Protein AF-A0AAD6M4D2-F1 (afdb_monomer_lite)

Secondary structure (DSSP, 8-state):
------EE---SS-EE----S---SHHHHHHHHHHHHHHTPPEEE--SSHHHHHHHHHHHHHTT--EEESSHHHHHHHHHHHT-SS-HHHHHHHHHHHHHHHT-TTS--S-GGG-SEEEEESTTSSHHHHHHHGGGGT--EEEEE--TT-PPPTHHHHS-TTSS------

Organism: NCBI:txid444605

Foldseek 3Di:
DDFWWFWFPVVCDTDTDGDRDDDPDLVVLLVVLVVCLVVLGAGETADPDPVSVVVSVVSCVVSVHHYDHPCVVVVVVCCVVVVDDCDPQNVLLVCLQVLLVVLDDDDQPQACQPWQAEAEEAPPLCLVVVSNPVSNRRTNYHYHHDDPPDDHHPNVVVHDPVRHYPPPPD

Sequence (170 aa):
MFVRVTILLKRFNLKIFRNDDQIDDAERLMEIIKQAAKEGAMEVYTLADPSMAESAKLACKLLGIPATDVIGPITEAIASHLDVLPSEDYFQRKEAIEFTIKQGDGVLPQNLNKDDIVLAGVPRTGKTPLSIYLPQNGHKVANVRLVKDVELPKSLFEVDPEKDTINAIV

Structure (mmCIF, N/CA/C/O backbone):
data_AF-A0AAD6M4D2-F1
#
_entry.id   AF-A0AAD6M4D2-F1
#
loop_
_atom_site.group_PDB
_atom_site.id
_atom_site.type_symbol
_atom_site.label_atom_id
_atom_site.label_alt_id
_atom_site.label_comp_id
_atom_site.label_asym_id
_atom_site.label_entity_id
_atom_site.label_seq_id
_atom_site.pdbx_PDB_ins_code
_atom_site.Cartn_x
_atom_site.Cartn_y
_atom_site.Cartn_z
_atom_site.occupancy
_atom_site.B_iso_or_equiv
_atom_site.auth_seq_id
_atom_site.auth_comp_id
_atom_site.auth_asym_id
_atom_site.auth_atom_id
_atom_site.pdbx_PDB_model_num
ATOM 1 N N . MET A 1 1 ? 0.031 -1.076 1.535 1.00 32.81 1 MET A N 1
ATOM 2 C CA . MET A 1 1 ? 0.117 0.391 1.640 1.00 32.81 1 MET A CA 1
ATOM 3 C C . MET A 1 1 ? -1.298 0.934 1.513 1.00 32.81 1 MET A C 1
ATOM 5 O O . MET A 1 1 ? -1.784 1.064 0.402 1.00 32.81 1 MET A O 1
ATOM 9 N N . PHE A 1 2 ? -2.007 1.122 2.627 1.00 30.78 2 PHE A N 1
ATOM 10 C CA . PHE A 1 2 ? -3.362 1.682 2.614 1.00 30.78 2 PHE A CA 1
ATOM 11 C C . PHE A 1 2 ? -3.506 2.708 3.735 1.00 30.78 2 PHE A C 1
ATOM 13 O O . PHE A 1 2 ? -3.059 2.483 4.856 1.00 30.78 2 PHE A O 1
ATOM 20 N N . VAL A 1 3 ? -4.078 3.850 3.359 1.00 32.97 3 VAL A N 1
ATOM 21 C CA . VAL A 1 3 ? -4.243 5.071 4.152 1.00 32.97 3 VAL A CA 1
ATOM 22 C C . VAL A 1 3 ? -5.461 4.929 5.064 1.00 32.9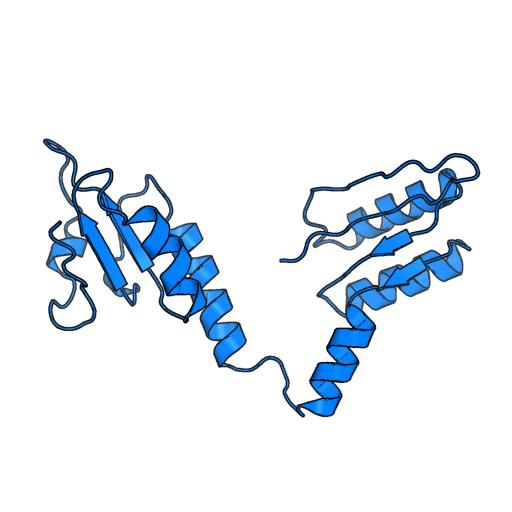7 3 VAL A C 1
ATOM 24 O O . VAL A 1 3 ? -6.521 4.479 4.626 1.00 32.97 3 VAL A O 1
ATOM 27 N N . ARG A 1 4 ? -5.312 5.324 6.332 1.00 41.03 4 ARG A N 1
ATOM 28 C CA . ARG A 1 4 ? -6.322 5.196 7.388 1.00 41.03 4 ARG A CA 1
ATOM 29 C C . ARG A 1 4 ? -7.036 6.529 7.608 1.00 41.03 4 ARG A C 1
ATOM 31 O O . ARG A 1 4 ? -6.404 7.553 7.834 1.00 41.03 4 ARG A O 1
ATOM 38 N N . VAL A 1 5 ? -8.367 6.518 7.568 1.00 38.97 5 VAL A N 1
ATOM 39 C CA . VAL A 1 5 ? -9.195 7.714 7.789 1.00 38.97 5 VAL A CA 1
ATOM 40 C C . VAL A 1 5 ? -9.880 7.620 9.151 1.00 38.97 5 VAL A C 1
ATOM 42 O O . VAL A 1 5 ? -10.955 7.039 9.250 1.00 38.97 5 VAL A O 1
ATOM 45 N N . THR A 1 6 ? -9.303 8.235 10.187 1.00 42.81 6 THR A N 1
ATOM 46 C CA . THR A 1 6 ? -9.965 8.373 11.494 1.00 42.81 6 THR A CA 1
ATOM 47 C C . THR A 1 6 ? -11.064 9.445 11.415 1.00 42.81 6 THR A C 1
ATOM 49 O O . THR A 1 6 ? -10.807 10.638 11.246 1.00 42.81 6 THR A O 1
ATOM 52 N N . ILE A 1 7 ? -12.332 9.040 11.511 1.00 44.72 7 ILE A N 1
ATOM 53 C CA . ILE A 1 7 ? -13.482 9.959 11.470 1.00 44.72 7 ILE A CA 1
ATOM 54 C C . ILE A 1 7 ? -14.032 10.156 12.888 1.00 44.72 7 ILE A C 1
ATOM 56 O O . ILE A 1 7 ? -14.773 9.316 13.389 1.00 44.72 7 ILE A O 1
ATOM 60 N N . LEU A 1 8 ? -13.744 11.303 13.517 1.00 46.25 8 LEU A N 1
ATOM 61 C CA . LEU A 1 8 ? -14.367 11.706 14.785 1.00 46.25 8 LEU A CA 1
ATOM 62 C C . LEU A 1 8 ? -15.784 12.241 14.497 1.00 46.25 8 LEU A C 1
ATOM 64 O O . LEU A 1 8 ? -15.996 13.419 14.173 1.00 46.25 8 LEU A O 1
ATOM 68 N N . LEU A 1 9 ? -16.791 11.375 14.616 1.00 43.91 9 LEU A N 1
ATOM 69 C CA . LEU A 1 9 ? -18.199 11.766 14.532 1.00 43.91 9 LEU A CA 1
ATOM 70 C C . LEU A 1 9 ? -18.624 12.557 15.774 1.00 43.91 9 LEU A C 1
ATOM 72 O O . LEU A 1 9 ? -19.364 12.075 16.617 1.00 43.91 9 LEU A O 1
ATOM 76 N N . LYS A 1 10 ? -18.216 13.819 15.882 1.00 40.59 10 LYS A N 1
ATOM 77 C CA . LYS A 1 10 ? -18.826 14.725 16.859 1.00 40.59 10 LYS A CA 1
ATOM 78 C C . LYS A 1 10 ? -20.216 15.225 16.420 1.00 40.59 10 LYS A C 1
ATOM 80 O O . LYS A 1 10 ? -20.770 15.988 17.185 1.00 40.59 10 LYS A O 1
ATOM 85 N N . ARG A 1 11 ? -20.795 14.886 15.236 1.00 41.34 11 ARG A N 1
ATOM 86 C CA . ARG A 1 11 ? -21.951 15.629 14.647 1.00 41.34 11 ARG A CA 1
ATOM 87 C C . ARG A 1 11 ? -23.350 15.258 15.071 1.00 41.34 11 ARG A C 1
ATOM 89 O O . ARG A 1 11 ? -23.912 14.361 14.468 1.00 41.34 11 ARG A O 1
ATOM 96 N N . PHE A 1 12 ? -24.057 16.060 15.865 1.00 45.53 12 PHE A N 1
ATOM 97 C CA . PHE A 1 12 ? -23.767 16.988 16.994 1.00 45.53 12 PHE A CA 1
ATOM 98 C C . PHE A 1 12 ? -22.525 17.987 17.093 1.00 45.53 12 PHE A C 1
ATOM 100 O O . PHE A 1 12 ? -22.227 18.391 18.207 1.00 45.53 12 PHE A O 1
ATOM 107 N N . ASN A 1 13 ? -21.852 18.483 16.008 1.00 40.94 13 ASN A N 1
ATOM 108 C CA . ASN A 1 13 ? -20.411 18.915 15.757 1.00 40.94 13 ASN A CA 1
ATOM 109 C C . ASN A 1 13 ? -19.194 18.030 15.224 1.00 40.94 13 ASN A C 1
ATOM 111 O O . ASN A 1 13 ? -18.102 18.151 15.764 1.00 40.94 13 ASN A O 1
ATOM 115 N N . LEU A 1 14 ? -19.248 17.267 14.106 1.00 47.34 14 LEU A N 1
ATOM 116 C CA . LEU A 1 14 ? -18.136 16.428 13.521 1.00 47.34 14 LEU A CA 1
ATOM 117 C C . LEU A 1 14 ? -16.775 17.154 13.423 1.00 47.34 14 LEU A C 1
ATOM 119 O O . LEU A 1 14 ? -16.721 18.240 12.847 1.00 47.34 14 LEU A O 1
ATOM 123 N N . LYS A 1 15 ? -15.674 16.501 13.825 1.00 48.41 15 LYS A N 1
ATOM 124 C CA . LYS A 1 15 ? -14.294 16.926 13.515 1.00 48.41 15 LYS A CA 1
ATOM 125 C C . LYS A 1 15 ? -13.547 15.748 12.893 1.00 48.41 15 LYS A C 1
ATOM 127 O O . LYS A 1 15 ? -13.462 14.710 13.511 1.00 48.41 15 LYS A O 1
ATOM 132 N N . ILE A 1 16 ? -13.012 15.859 11.684 1.00 54.81 16 ILE A N 1
ATOM 133 C CA . ILE A 1 16 ? -12.271 14.743 11.071 1.00 54.81 16 ILE A CA 1
ATOM 134 C C . ILE A 1 16 ? -10.785 14.965 11.337 1.00 54.81 16 ILE A C 1
ATOM 136 O O . ILE A 1 16 ? -10.256 16.004 10.949 1.00 54.81 16 ILE A O 1
ATOM 140 N N . PHE A 1 17 ? -10.131 14.004 11.985 1.00 56.03 17 PHE A N 1
ATOM 141 C CA . PHE A 1 17 ? -8.687 14.019 12.202 1.00 56.03 17 PHE A CA 1
ATOM 142 C C . PHE A 1 17 ? -8.069 12.983 11.278 1.00 56.03 17 PHE A C 1
ATOM 144 O O . PHE A 1 17 ? -8.225 11.785 11.483 1.00 56.03 17 PHE A O 1
ATOM 151 N N . ARG A 1 18 ? -7.408 13.446 10.221 1.00 56.16 18 ARG A N 1
ATOM 152 C CA . ARG A 1 18 ? -6.703 12.561 9.296 1.00 56.16 18 ARG A CA 1
ATOM 153 C C . ARG A 1 18 ? -5.273 12.400 9.789 1.00 56.16 18 ARG A C 1
ATOM 155 O O . ARG A 1 18 ? -4.602 13.400 10.019 1.00 56.16 18 ARG A O 1
ATOM 162 N N . ASN A 1 19 ? -4.846 11.156 9.970 1.00 59.72 19 ASN A N 1
ATOM 163 C CA . ASN A 1 19 ? -3.429 10.835 10.028 1.00 59.72 19 ASN A CA 1
ATOM 164 C C . ASN A 1 19 ? -3.036 10.394 8.624 1.00 59.72 19 ASN A C 1
ATOM 166 O O . ASN A 1 19 ? -3.438 9.319 8.185 1.00 59.72 19 ASN A O 1
ATOM 170 N N . ASP A 1 20 ? -2.313 11.261 7.921 1.00 53.44 20 ASP A N 1
ATOM 171 C CA . ASP A 1 20 ? -1.849 11.000 6.556 1.00 53.44 20 ASP A CA 1
ATOM 172 C C . ASP A 1 20 ? -0.566 10.136 6.537 1.00 53.44 20 ASP A C 1
ATOM 174 O O . ASP A 1 20 ? -0.133 9.688 5.475 1.00 53.44 20 ASP A O 1
ATOM 178 N N . ASP A 1 21 ? 0.006 9.855 7.714 1.00 58.06 21 ASP A N 1
ATOM 179 C CA . ASP A 1 21 ? 1.170 8.988 7.889 1.00 58.06 21 ASP A CA 1
ATOM 180 C C . ASP A 1 21 ? 0.800 7.503 7.756 1.00 58.06 21 ASP A C 1
ATOM 182 O O . ASP A 1 21 ? -0.277 7.056 8.170 1.00 58.06 21 ASP A O 1
ATOM 186 N N . GLN A 1 22 ? 1.726 6.708 7.211 1.00 61.28 22 GLN A N 1
ATOM 187 C CA . GLN A 1 22 ? 1.612 5.253 7.268 1.00 61.28 22 GLN A CA 1
ATOM 188 C C . GLN A 1 22 ? 1.727 4.807 8.727 1.00 61.28 22 GLN A C 1
ATOM 190 O O . GLN A 1 22 ? 2.669 5.176 9.418 1.00 61.28 22 GLN A O 1
ATOM 195 N N . ILE A 1 23 ? 0.751 4.028 9.192 1.00 69.38 23 ILE A N 1
ATOM 196 C CA . ILE A 1 23 ? 0.793 3.392 10.510 1.00 69.38 23 ILE A CA 1
ATOM 197 C C . ILE A 1 23 ? 1.193 1.944 10.265 1.00 69.38 23 ILE A C 1
ATOM 199 O O . ILE A 1 23 ? 0.352 1.120 9.897 1.00 69.38 23 ILE A O 1
ATOM 203 N N . ASP A 1 24 ? 2.484 1.671 10.396 1.00 72.62 24 ASP A N 1
ATOM 204 C CA . ASP A 1 24 ? 3.100 0.353 10.242 1.00 72.62 24 ASP A CA 1
ATOM 205 C C . ASP A 1 24 ? 3.658 -0.201 11.562 1.00 72.62 24 ASP A C 1
ATOM 207 O O . A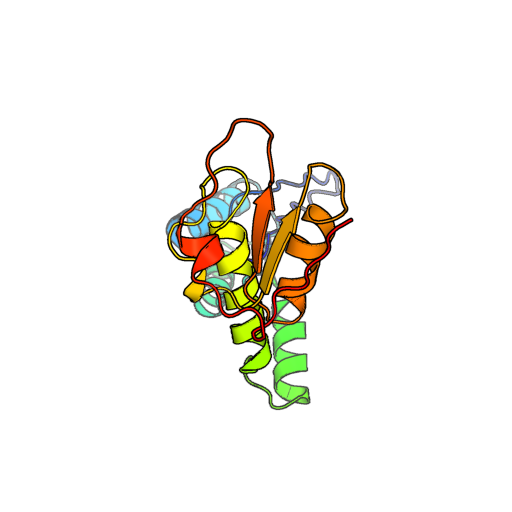SP A 1 24 ? 4.102 -1.348 11.603 1.00 72.62 24 ASP A O 1
ATOM 211 N N . ASP A 1 25 ? 3.564 0.567 12.651 1.00 80.31 25 ASP A N 1
ATOM 212 C CA . ASP A 1 25 ? 3.973 0.156 13.986 1.00 80.31 25 ASP A CA 1
ATOM 213 C C . ASP A 1 25 ? 2.825 0.215 15.017 1.00 80.31 25 ASP A C 1
ATOM 215 O O . ASP A 1 25 ? 1.876 1.009 14.942 1.00 80.31 25 ASP A O 1
ATOM 219 N N . ALA A 1 26 ? 2.914 -0.669 16.012 1.00 81.19 26 ALA A N 1
ATOM 220 C CA . ALA A 1 26 ? 1.896 -0.829 17.044 1.00 81.19 26 ALA A CA 1
ATOM 221 C C . ALA A 1 26 ? 1.899 0.299 18.092 1.00 81.19 26 ALA A C 1
ATOM 223 O O . ALA A 1 26 ? 0.865 0.553 18.719 1.00 81.19 26 ALA A O 1
ATOM 224 N N . GLU A 1 27 ? 3.029 0.977 18.307 1.00 84.44 27 GLU A N 1
ATOM 225 C CA . GLU A 1 27 ? 3.124 2.060 19.289 1.00 84.44 27 GLU A CA 1
ATOM 226 C C . GLU A 1 27 ? 2.337 3.273 18.804 1.00 84.44 27 GLU A C 1
ATOM 228 O O . GLU A 1 27 ? 1.462 3.773 19.518 1.00 84.44 27 GLU A O 1
ATOM 233 N N . ARG A 1 28 ? 2.556 3.676 17.552 1.00 82.62 28 ARG A N 1
ATOM 234 C CA . ARG A 1 28 ? 1.859 4.776 16.895 1.00 82.62 28 ARG A CA 1
ATOM 235 C C . ARG A 1 28 ? 0.366 4.523 16.797 1.00 82.62 28 ARG A C 1
ATOM 237 O O . ARG A 1 28 ? -0.435 5.415 17.081 1.00 82.62 28 ARG A O 1
ATOM 244 N N . LEU A 1 29 ? -0.023 3.292 16.466 1.00 84.06 29 LEU A N 1
ATOM 245 C CA . LEU A 1 29 ? -1.415 2.858 16.525 1.00 84.06 29 LEU A CA 1
ATOM 246 C C . LEU A 1 29 ? -2.019 3.122 17.913 1.00 84.06 29 LEU A C 1
ATOM 248 O O . LEU A 1 29 ? -3.073 3.746 18.029 1.00 84.06 29 LEU A O 1
ATOM 252 N N . MET A 1 30 ? -1.335 2.700 18.975 1.00 86.31 30 MET A N 1
ATOM 253 C CA . MET A 1 30 ? -1.807 2.897 20.345 1.00 86.31 30 MET A CA 1
ATOM 254 C C . MET A 1 30 ? -1.864 4.371 20.759 1.00 86.31 30 MET A C 1
ATOM 256 O O . MET A 1 30 ? -2.755 4.745 21.524 1.00 86.31 30 MET A O 1
ATOM 260 N N . GLU A 1 31 ? -0.956 5.223 20.280 1.00 85.88 31 GLU A N 1
ATOM 261 C CA . GLU A 1 31 ? -1.023 6.673 20.511 1.00 85.88 31 GLU A CA 1
ATOM 262 C C . GLU A 1 31 ? -2.309 7.278 19.945 1.00 85.88 31 GLU A C 1
ATOM 264 O O . GLU A 1 31 ? -3.000 8.027 20.643 1.00 85.88 31 GLU A O 1
ATOM 269 N N . ILE A 1 32 ? -2.662 6.901 18.715 1.00 84.12 32 ILE A N 1
ATOM 270 C CA . ILE A 1 32 ? -3.863 7.381 18.023 1.00 84.12 32 ILE A CA 1
ATOM 271 C C . ILE A 1 32 ? -5.123 6.930 18.761 1.00 84.12 32 ILE A C 1
ATOM 273 O O . ILE A 1 32 ? -5.996 7.751 19.041 1.00 84.12 32 ILE A O 1
ATOM 277 N N . ILE A 1 33 ? -5.190 5.656 19.155 1.00 85.75 33 ILE A N 1
ATOM 278 C CA . ILE A 1 33 ? -6.322 5.105 19.914 1.00 85.75 33 ILE A CA 1
ATOM 279 C C . ILE A 1 33 ? -6.457 5.825 21.269 1.00 85.75 33 ILE A C 1
ATOM 281 O O . ILE A 1 33 ? -7.549 6.216 21.684 1.00 85.75 33 ILE A O 1
ATOM 285 N N . LYS A 1 34 ? -5.345 6.078 21.973 1.00 87.50 34 LYS A N 1
ATOM 286 C CA . LYS A 1 34 ? -5.363 6.836 23.239 1.00 87.50 34 LYS A CA 1
ATOM 287 C C . LYS A 1 34 ? -5.837 8.274 23.041 1.00 87.50 34 LYS A C 1
ATOM 289 O O . LYS A 1 34 ? -6.533 8.808 23.905 1.00 87.50 34 LYS A O 1
ATOM 294 N N . GLN A 1 35 ? -5.457 8.918 21.941 1.00 83.38 35 GLN A N 1
ATOM 295 C CA . GLN A 1 35 ? -5.955 10.249 21.607 1.00 83.38 35 GLN A CA 1
ATOM 296 C C . GLN A 1 35 ? -7.461 10.216 21.316 1.00 83.38 35 GLN A C 1
ATOM 298 O O . GLN A 1 35 ? -8.201 11.031 21.864 1.00 83.38 35 GLN A O 1
ATOM 303 N N . ALA A 1 36 ? -7.925 9.231 20.546 1.00 81.25 36 ALA A N 1
ATOM 304 C CA . ALA A 1 36 ? -9.339 9.004 20.273 1.00 81.25 36 ALA A CA 1
ATOM 305 C C . ALA A 1 36 ? -10.151 8.835 21.574 1.00 81.25 36 ALA A C 1
ATOM 307 O O . ALA A 1 36 ? -11.182 9.490 21.740 1.00 81.25 36 ALA A O 1
ATOM 308 N N . ALA A 1 37 ? -9.646 8.066 22.546 1.00 85.75 37 ALA A N 1
ATOM 309 C CA . ALA A 1 37 ? -10.265 7.944 23.870 1.00 85.75 37 ALA A CA 1
ATOM 310 C C . ALA A 1 37 ? -10.372 9.295 24.593 1.00 85.75 37 ALA A C 1
ATOM 312 O O . ALA A 1 37 ? -11.441 9.648 25.092 1.00 85.75 37 ALA A O 1
ATOM 313 N N . LYS A 1 38 ? -9.279 10.072 24.632 1.00 85.69 38 LYS A N 1
ATOM 314 C CA . LYS A 1 38 ? -9.254 11.395 25.285 1.00 85.69 38 LYS A CA 1
ATOM 315 C C . LYS A 1 38 ? -10.257 12.367 24.671 1.00 85.69 38 LYS A C 1
ATOM 317 O O . LYS A 1 38 ? -10.808 13.208 25.375 1.00 85.69 38 LYS A O 1
ATOM 322 N N . GLU A 1 39 ? -10.480 12.268 23.366 1.00 82.69 39 GLU A N 1
ATOM 323 C CA . GLU A 1 39 ? -11.373 13.161 22.633 1.00 82.69 39 GLU A CA 1
ATOM 324 C C . GLU A 1 39 ? -12.838 12.693 22.596 1.00 82.69 39 GLU A C 1
ATOM 326 O O . GLU A 1 39 ? -13.688 13.438 22.094 1.00 82.69 39 GLU A O 1
ATOM 331 N N . GLY A 1 40 ? -13.143 11.502 23.131 1.00 80.94 40 GLY A N 1
ATOM 332 C CA . GLY A 1 40 ? -14.475 10.892 23.052 1.00 80.94 40 GLY A CA 1
ATOM 333 C C . GLY A 1 40 ? -14.860 10.544 21.613 1.00 80.94 40 GLY A C 1
ATOM 334 O O . GLY A 1 40 ? -15.976 10.817 21.171 1.00 80.94 40 GLY A O 1
ATOM 335 N N . ALA A 1 41 ? -13.893 10.040 20.855 1.00 79.62 41 ALA A N 1
ATOM 336 C CA . ALA A 1 41 ? -13.998 9.784 19.432 1.00 79.62 41 ALA A CA 1
ATOM 337 C C . ALA A 1 41 ? -14.613 8.427 19.099 1.00 79.62 41 ALA A C 1
ATOM 339 O O . ALA A 1 41 ? -14.536 7.491 19.886 1.00 79.62 41 ALA A O 1
ATOM 340 N N . MET A 1 42 ? -15.114 8.304 17.871 1.00 81.31 42 MET A N 1
ATOM 341 C CA . MET A 1 42 ? -15.218 7.013 17.198 1.00 81.31 42 MET A CA 1
ATOM 342 C C . MET A 1 42 ? -13.991 6.826 16.309 1.00 81.31 42 MET A C 1
ATOM 344 O O . MET A 1 42 ? -13.508 7.784 15.700 1.00 81.31 42 MET A O 1
ATOM 348 N N . GLU A 1 43 ? -13.516 5.593 16.214 1.00 83.12 43 GLU A N 1
ATOM 349 C CA . GLU A 1 43 ? -12.419 5.230 15.338 1.00 83.12 43 GLU A CA 1
ATOM 350 C C . GLU A 1 43 ? -12.928 4.498 14.098 1.00 83.12 43 GLU A C 1
ATOM 352 O O . GLU A 1 43 ? -13.589 3.468 14.166 1.00 83.12 43 GLU A O 1
ATOM 357 N N . VAL A 1 44 ? -12.617 5.043 12.931 1.00 85.31 44 VAL A N 1
ATOM 358 C CA . VAL A 1 44 ? -12.891 4.403 11.645 1.00 85.31 44 VAL A CA 1
ATOM 359 C C . VAL A 1 44 ? -11.538 4.088 11.038 1.00 85.31 44 VAL A C 1
ATOM 361 O O . VAL A 1 44 ? -10.652 4.942 11.042 1.00 85.31 44 VAL A O 1
ATOM 364 N N . TYR A 1 45 ? -11.328 2.855 10.594 1.00 81.56 45 TYR A N 1
ATOM 365 C CA . TYR A 1 45 ? -10.028 2.456 10.078 1.00 81.56 45 TYR A CA 1
ATOM 366 C C . TYR A 1 45 ? -10.119 1.435 8.953 1.00 81.56 45 TYR A C 1
ATOM 368 O O . TYR A 1 45 ? -11.151 0.823 8.700 1.00 81.56 45 TYR A O 1
ATOM 376 N N . THR A 1 46 ? -8.994 1.297 8.263 1.00 81.88 46 THR A N 1
ATOM 377 C CA . THR A 1 46 ? -8.683 0.191 7.367 1.00 81.88 46 THR A CA 1
ATOM 378 C C . THR A 1 46 ? -7.250 -0.201 7.688 1.00 81.88 46 THR A C 1
ATOM 380 O O . THR A 1 46 ? -6.360 0.653 7.703 1.00 81.88 46 THR A O 1
ATOM 383 N N . LEU A 1 47 ? -7.028 -1.466 8.015 1.00 81.12 47 LEU A N 1
ATOM 384 C CA . LEU A 1 47 ? -5.712 -1.990 8.354 1.00 81.12 47 LEU A CA 1
ATOM 385 C C . LEU A 1 47 ? -5.465 -3.234 7.513 1.00 81.12 47 LEU A C 1
ATOM 387 O O . LEU A 1 47 ? -6.235 -4.182 7.562 1.00 81.12 47 LEU A O 1
ATOM 391 N N . ALA A 1 48 ? -4.401 -3.203 6.712 1.00 75.56 48 ALA A N 1
ATOM 392 C CA . ALA A 1 48 ? -4.063 -4.321 5.836 1.00 75.56 48 ALA A CA 1
ATOM 393 C C . ALA A 1 48 ? -3.446 -5.501 6.604 1.00 75.56 48 ALA A C 1
ATOM 395 O O . ALA A 1 48 ? -3.534 -6.634 6.143 1.00 75.56 48 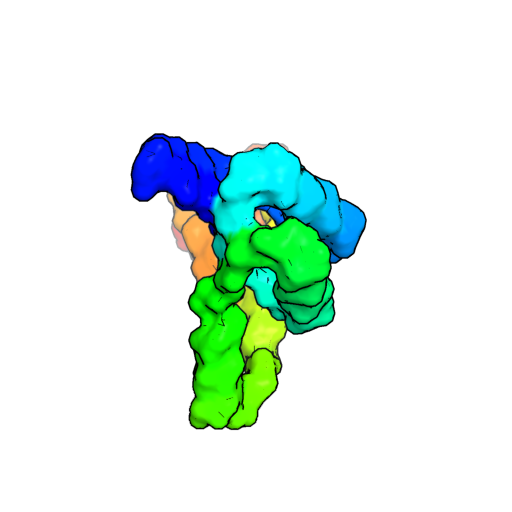ALA A O 1
ATOM 396 N N . ASP A 1 49 ? -2.801 -5.231 7.743 1.00 76.94 49 ASP A N 1
ATOM 397 C CA . ASP A 1 49 ? -2.234 -6.263 8.606 1.00 76.94 49 ASP A CA 1
ATOM 398 C C . ASP A 1 49 ? -3.303 -6.793 9.586 1.00 76.94 49 ASP A C 1
ATOM 400 O O . ASP A 1 49 ? -3.822 -6.010 10.394 1.00 76.94 49 ASP A O 1
ATOM 404 N N . PRO A 1 50 ? -3.629 -8.102 9.557 1.00 78.19 50 PRO A N 1
ATOM 405 C CA . PRO A 1 50 ? -4.664 -8.675 10.419 1.00 78.19 50 PRO A CA 1
ATOM 406 C C . PRO A 1 50 ? -4.353 -8.563 11.915 1.00 78.19 50 PRO A C 1
ATOM 408 O O . PRO A 1 50 ? -5.259 -8.387 12.729 1.00 78.19 50 PRO A O 1
ATOM 411 N N . SER A 1 51 ? -3.074 -8.642 12.297 1.00 81.38 51 SER A N 1
ATOM 412 C CA . SER A 1 51 ? -2.663 -8.574 13.701 1.00 81.38 51 SER A CA 1
ATOM 413 C C . SER A 1 51 ? -2.821 -7.162 14.264 1.00 81.38 51 SER A C 1
ATOM 415 O O . SER A 1 51 ? -3.299 -6.989 15.390 1.00 81.38 51 SER A O 1
ATOM 417 N N . MET A 1 52 ? -2.518 -6.137 13.462 1.00 83.88 52 MET A N 1
ATOM 418 C CA . MET A 1 52 ? -2.788 -4.746 13.809 1.00 83.88 52 MET A CA 1
ATOM 419 C C . MET A 1 52 ? -4.287 -4.463 13.860 1.00 83.88 52 MET A C 1
ATOM 421 O O . MET A 1 52 ? -4.728 -3.735 14.750 1.00 83.88 52 MET A O 1
ATOM 425 N N . ALA A 1 53 ? -5.073 -5.022 12.933 1.00 85.38 53 ALA A N 1
ATOM 426 C CA . ALA A 1 53 ? -6.526 -4.853 12.911 1.00 85.38 53 ALA A CA 1
ATOM 427 C C . ALA A 1 53 ? -7.173 -5.401 14.192 1.00 85.38 53 ALA A C 1
ATOM 429 O O . ALA A 1 53 ? -7.924 -4.692 14.868 1.00 85.38 53 ALA A O 1
ATOM 430 N N . GLU A 1 54 ? -6.803 -6.619 14.593 1.00 87.31 54 GLU A N 1
ATOM 431 C CA . GLU A 1 54 ? -7.258 -7.212 15.853 1.00 87.31 54 GLU A CA 1
ATOM 432 C C . GLU A 1 54 ? -6.745 -6.437 17.074 1.00 87.31 54 GLU A C 1
ATOM 434 O O . GLU A 1 54 ? -7.511 -6.157 17.998 1.00 87.31 54 GLU A O 1
ATOM 439 N N . SER A 1 55 ? -5.489 -5.983 17.060 1.00 88.38 55 SER A N 1
ATOM 440 C CA . SER A 1 55 ? -4.937 -5.149 18.137 1.00 88.38 55 SER A CA 1
ATOM 441 C C . SER A 1 55 ? -5.706 -3.835 18.298 1.00 88.38 55 SER A C 1
ATOM 443 O O . SER A 1 55 ? -6.063 -3.462 19.416 1.00 88.38 55 SER A O 1
ATOM 445 N N . ALA A 1 56 ? -6.027 -3.156 17.192 1.00 88.69 56 ALA A N 1
ATOM 446 C CA . ALA A 1 56 ? -6.815 -1.928 17.199 1.00 88.69 56 ALA A CA 1
ATOM 447 C C . ALA A 1 56 ? -8.218 -2.171 17.766 1.00 88.69 56 ALA A C 1
ATOM 449 O O . ALA A 1 56 ? -8.669 -1.444 18.650 1.00 88.69 56 ALA A O 1
ATOM 450 N N . LYS A 1 57 ? -8.891 -3.229 17.302 1.00 90.88 57 LYS A N 1
ATOM 451 C CA . LYS A 1 57 ? -10.221 -3.640 17.769 1.00 90.88 57 LYS A CA 1
ATOM 452 C C . LYS A 1 57 ? -10.238 -3.937 19.268 1.00 90.88 57 LYS A C 1
ATOM 454 O O . LYS A 1 57 ? -11.120 -3.448 19.976 1.00 90.88 57 LYS A O 1
ATOM 459 N N . LEU A 1 58 ? -9.262 -4.698 19.765 1.00 92.06 58 LEU A N 1
ATOM 460 C CA . LEU A 1 58 ? -9.129 -5.020 21.187 1.00 92.06 58 LEU A CA 1
ATOM 461 C C . LEU A 1 58 ? -8.839 -3.772 22.022 1.00 92.06 58 LEU A C 1
ATOM 463 O O . LEU A 1 58 ? -9.511 -3.547 23.027 1.00 92.06 58 LEU A O 1
ATOM 467 N N . ALA A 1 59 ? -7.892 -2.937 21.597 1.00 90.88 59 ALA A N 1
ATOM 468 C CA . ALA A 1 59 ? -7.543 -1.708 22.299 1.00 90.88 59 ALA A CA 1
ATOM 469 C C . ALA A 1 59 ? -8.723 -0.725 22.363 1.00 90.88 59 ALA A C 1
ATOM 471 O O . ALA A 1 59 ? -9.025 -0.205 23.438 1.00 90.88 59 ALA A O 1
ATOM 472 N N . CYS A 1 60 ? -9.451 -0.536 21.258 1.00 90.69 60 CYS A N 1
ATOM 473 C CA . CYS A 1 60 ? -10.668 0.276 21.232 1.00 90.69 60 CYS A CA 1
ATOM 474 C C . CYS A 1 60 ? -11.728 -0.274 22.189 1.00 90.69 60 CYS A C 1
ATOM 476 O O . CYS A 1 60 ? -12.296 0.478 22.979 1.00 90.69 60 CYS A O 1
ATOM 478 N N . LYS A 1 61 ? -11.951 -1.596 22.182 1.00 92.94 61 LYS A N 1
ATOM 479 C CA . LYS A 1 61 ? -12.906 -2.256 23.083 1.00 92.94 61 LYS A CA 1
ATOM 480 C C . LYS A 1 61 ? -12.534 -2.064 24.554 1.00 92.94 61 LYS A C 1
ATOM 482 O O . LYS A 1 61 ? -13.411 -1.767 25.361 1.00 92.94 61 LYS A O 1
ATOM 487 N N . LEU A 1 62 ? -11.254 -2.209 24.901 1.00 93.12 62 LEU A N 1
ATOM 488 C CA . LEU A 1 62 ? -10.749 -2.013 26.265 1.00 93.12 62 LEU A CA 1
ATOM 489 C C . LEU A 1 62 ? -10.892 -0.562 26.736 1.00 93.12 62 LEU A C 1
ATOM 491 O O . LEU A 1 62 ? -11.183 -0.324 27.905 1.00 93.12 62 LEU A O 1
ATOM 495 N N . LEU A 1 63 ? -10.708 0.399 25.832 1.00 90.62 63 LEU A N 1
ATOM 496 C CA . LEU A 1 63 ? -10.822 1.829 26.119 1.00 90.62 63 LEU A CA 1
ATOM 497 C C . LEU A 1 63 ? -12.253 2.373 25.953 1.00 90.62 63 LEU A C 1
ATOM 499 O O . LEU A 1 63 ? -12.473 3.565 26.150 1.00 90.62 63 LEU A O 1
ATOM 503 N N . GLY A 1 64 ? -13.224 1.520 25.606 1.00 89.50 64 GLY A N 1
ATOM 504 C CA . GLY A 1 64 ? -14.623 1.911 25.414 1.00 89.50 64 GLY A CA 1
ATOM 505 C C . GLY A 1 64 ? -14.859 2.818 24.201 1.00 89.50 64 GLY A C 1
ATOM 506 O O . GLY A 1 64 ? -15.842 3.554 24.169 1.00 89.50 64 GLY A O 1
ATOM 507 N N . ILE A 1 65 ? -13.963 2.782 23.216 1.00 87.94 65 ILE A N 1
ATOM 508 C CA . ILE A 1 65 ? -14.030 3.583 21.993 1.00 87.94 65 ILE A CA 1
ATOM 509 C C . ILE A 1 65 ? -14.858 2.814 20.955 1.00 87.94 65 ILE A C 1
ATOM 511 O O . ILE A 1 65 ? -14.501 1.681 20.611 1.00 87.94 65 ILE A O 1
ATOM 515 N N . PRO A 1 66 ? -15.945 3.392 20.412 1.00 86.62 66 PRO A N 1
ATOM 516 C CA . PRO A 1 66 ? -16.621 2.824 19.253 1.00 86.62 66 PRO A CA 1
ATOM 517 C C . PRO A 1 66 ? -15.643 2.748 18.081 1.00 86.62 66 PRO A C 1
ATOM 519 O O . PRO A 1 66 ? -14.997 3.744 17.763 1.00 86.62 66 PRO A O 1
ATOM 522 N N . ALA A 1 67 ? -15.534 1.590 17.433 1.00 88.94 67 ALA A N 1
ATOM 523 C CA . ALA A 1 67 ? -14.585 1.409 16.345 1.00 88.94 67 ALA A CA 1
ATOM 524 C C . ALA A 1 67 ? -15.152 0.561 15.201 1.00 88.94 67 ALA A C 1
ATOM 526 O O . ALA A 1 67 ? -15.989 -0.315 15.424 1.00 88.94 67 ALA A O 1
ATOM 527 N N . THR A 1 68 ? -14.722 0.820 13.967 1.00 89.00 68 THR A N 1
ATOM 528 C CA . THR A 1 68 ? -15.161 0.075 12.776 1.00 89.00 68 THR A CA 1
ATOM 529 C C . THR A 1 68 ? -14.034 -0.058 11.760 1.00 89.00 68 THR A C 1
ATOM 531 O O . THR A 1 68 ? -13.481 0.947 11.308 1.00 89.00 68 THR A O 1
ATOM 534 N N . ASP A 1 69 ? -13.752 -1.303 11.372 1.00 87.50 69 ASP A N 1
ATOM 535 C CA . ASP A 1 69 ? -12.986 -1.617 10.168 1.00 87.50 69 ASP A CA 1
ATOM 536 C C . ASP A 1 69 ? -13.922 -1.582 8.955 1.00 87.50 69 ASP A C 1
ATOM 538 O O . ASP A 1 69 ? -14.896 -2.334 8.886 1.00 87.50 69 ASP A O 1
ATOM 542 N N . VAL A 1 70 ? -13.658 -0.673 8.019 1.00 87.69 70 VAL A N 1
ATOM 543 C CA . VAL A 1 70 ? -14.527 -0.447 6.855 1.00 87.69 70 VAL A CA 1
ATOM 544 C C . VAL A 1 70 ? -14.263 -1.460 5.742 1.00 87.69 70 VAL A C 1
ATOM 546 O O . VAL A 1 70 ? -15.179 -1.799 4.995 1.00 87.69 70 VAL A O 1
ATOM 549 N N . ILE A 1 71 ? -13.022 -1.933 5.611 1.00 83.75 71 ILE A N 1
ATOM 550 C CA . ILE A 1 71 ? -12.579 -2.718 4.450 1.00 83.75 71 ILE A CA 1
ATOM 551 C C . ILE A 1 71 ? -12.306 -4.176 4.823 1.00 83.75 71 ILE A C 1
ATOM 553 O O . ILE A 1 71 ? -12.519 -5.051 3.982 1.00 83.75 71 ILE A O 1
ATOM 557 N N . GLY A 1 72 ? -11.906 -4.463 6.065 1.00 82.94 72 GLY A N 1
ATOM 558 C CA . GLY A 1 72 ? -11.641 -5.820 6.556 1.00 82.94 72 GLY A CA 1
ATOM 559 C C . GLY A 1 72 ? -12.761 -6.819 6.234 1.00 82.94 72 GLY A C 1
ATOM 560 O O . GLY A 1 72 ? -12.498 -7.783 5.516 1.00 82.94 72 GLY A O 1
ATOM 561 N N . PRO A 1 73 ? -14.030 -6.555 6.612 1.00 85.75 73 PRO A N 1
ATOM 562 C CA . PRO A 1 73 ? -15.140 -7.471 6.330 1.00 85.75 73 PRO A CA 1
ATOM 563 C C . PRO A 1 73 ? -15.380 -7.719 4.834 1.00 85.75 73 PRO A C 1
ATOM 565 O O . PRO A 1 73 ? -15.752 -8.818 4.431 1.00 85.75 73 PRO A O 1
ATOM 568 N N . ILE A 1 74 ? -15.159 -6.703 3.994 1.00 84.81 74 ILE A N 1
ATOM 569 C CA . ILE A 1 74 ? -15.286 -6.829 2.535 1.00 84.81 74 ILE A CA 1
ATOM 570 C C . ILE A 1 74 ? -14.157 -7.711 1.997 1.00 84.81 74 ILE A C 1
ATOM 572 O O . ILE A 1 74 ? -14.385 -8.563 1.144 1.00 84.81 74 ILE A O 1
ATOM 576 N N . THR A 1 75 ? -12.946 -7.528 2.520 1.00 80.00 75 THR A N 1
ATOM 577 C CA . THR A 1 75 ? -11.759 -8.290 2.121 1.00 80.00 75 THR A CA 1
ATOM 578 C C . THR A 1 75 ? -11.909 -9.760 2.502 1.00 80.00 75 THR A C 1
ATOM 580 O O . THR A 1 75 ? -11.657 -10.628 1.673 1.00 80.00 75 THR A O 1
ATOM 583 N N . GLU A 1 76 ? -12.399 -10.045 3.710 1.00 77.75 76 GLU A N 1
ATOM 584 C CA . GLU A 1 76 ? -12.724 -11.399 4.172 1.00 77.75 76 GLU A CA 1
ATOM 585 C C . GLU A 1 76 ? -13.818 -12.048 3.317 1.00 77.75 76 GLU A C 1
ATOM 587 O O . GLU A 1 76 ? -13.674 -13.198 2.904 1.00 77.75 76 GLU A O 1
ATOM 592 N N . ALA A 1 77 ? -14.885 -11.310 2.994 1.00 79.62 77 ALA A N 1
ATOM 593 C CA . ALA A 1 77 ? -15.960 -11.811 2.141 1.00 79.62 77 ALA A CA 1
ATOM 594 C C . ALA A 1 77 ? -15.468 -12.140 0.722 1.00 79.62 77 ALA A C 1
ATOM 596 O O . ALA A 1 77 ? -15.839 -13.172 0.169 1.00 79.62 77 ALA A O 1
ATOM 597 N N . ILE A 1 78 ? -14.610 -11.295 0.144 1.00 80.50 78 ILE A N 1
ATOM 598 C CA . ILE A 1 78 ? -13.997 -11.539 -1.168 1.00 80.50 78 ILE A CA 1
ATOM 599 C C . ILE A 1 78 ? -13.059 -12.748 -1.105 1.00 80.50 78 ILE A C 1
ATOM 601 O O . ILE A 1 78 ? -13.163 -13.630 -1.953 1.00 80.50 78 ILE A O 1
ATOM 605 N N . ALA A 1 79 ? -12.181 -12.819 -0.101 1.00 74.25 79 ALA A N 1
ATOM 606 C CA . ALA A 1 79 ? -11.249 -13.932 0.072 1.00 74.25 79 ALA A CA 1
ATOM 607 C C . ALA A 1 79 ? -11.992 -15.266 0.238 1.00 74.25 79 ALA A C 1
ATOM 609 O O . ALA A 1 79 ? -11.662 -16.244 -0.426 1.00 74.25 79 ALA A O 1
ATOM 610 N N . SER A 1 80 ? -13.050 -15.283 1.054 1.00 75.25 80 SER A N 1
ATOM 611 C CA . SER A 1 80 ? -13.900 -16.460 1.251 1.00 75.25 80 SER A CA 1
ATOM 612 C C . SER A 1 80 ? -14.712 -16.829 0.011 1.00 75.25 80 SER A C 1
ATOM 614 O O . SER A 1 80 ? -15.009 -18.005 -0.175 1.00 75.25 80 SER A O 1
ATOM 616 N N . HIS A 1 81 ? -15.131 -15.856 -0.803 1.00 74.81 81 HIS A N 1
ATOM 617 C CA . HIS A 1 81 ? -15.930 -16.124 -1.999 1.00 74.81 81 HIS A CA 1
ATOM 618 C C . HIS A 1 81 ? -15.081 -16.625 -3.166 1.00 74.81 81 HIS A C 1
ATOM 620 O O . HIS A 1 81 ? -15.533 -17.461 -3.944 1.00 74.81 81 HIS A O 1
ATOM 626 N N . LEU A 1 82 ? -13.872 -16.087 -3.303 1.00 75.75 82 LEU A N 1
ATOM 627 C CA . LEU A 1 82 ? -12.987 -16.410 -4.410 1.00 75.75 82 LEU A CA 1
ATOM 628 C C . LEU A 1 82 ? -12.043 -17.585 -4.089 1.00 75.75 82 LEU A C 1
ATOM 630 O O . LEU A 1 82 ? -11.387 -18.075 -5.001 1.00 75.75 82 LEU A O 1
ATOM 634 N N . ASP A 1 83 ? -11.974 -18.039 -2.831 1.00 63.62 83 ASP A N 1
ATOM 635 C CA . ASP A 1 83 ? -11.057 -19.092 -2.350 1.00 63.62 83 ASP A CA 1
ATOM 636 C C . ASP A 1 83 ? -9.572 -18.769 -2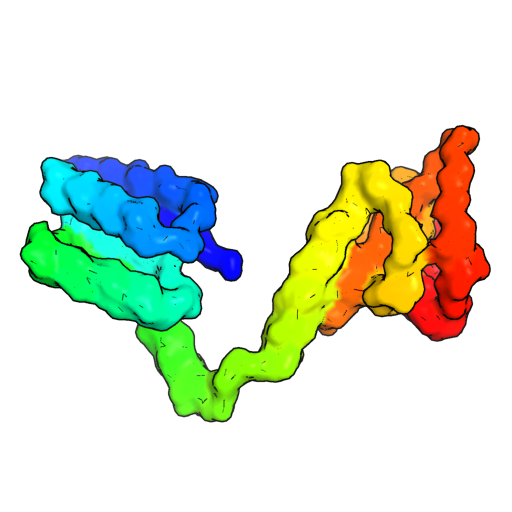.636 1.00 63.62 83 ASP A C 1
ATOM 638 O O . ASP A 1 83 ? -8.713 -19.643 -2.749 1.00 63.62 83 ASP A O 1
ATOM 642 N N . VAL A 1 84 ? -9.259 -17.474 -2.778 1.00 59.53 84 VAL A N 1
ATOM 643 C CA . VAL A 1 84 ? -7.922 -16.974 -3.126 1.00 59.53 84 VAL A CA 1
ATOM 644 C C . VAL A 1 84 ? -7.326 -16.301 -1.897 1.00 59.53 84 VAL A C 1
ATOM 646 O O . VAL A 1 84 ? -7.795 -15.261 -1.429 1.00 59.53 84 VAL A O 1
ATOM 649 N N . LEU A 1 85 ? -6.228 -16.876 -1.410 1.00 56.62 85 LEU A N 1
ATOM 650 C CA . LEU A 1 85 ? -5.168 -16.122 -0.736 1.00 56.62 85 LEU A CA 1
ATOM 651 C C . LEU A 1 85 ? -4.675 -15.010 -1.687 1.00 56.62 85 LEU A C 1
ATOM 653 O O . LEU A 1 85 ? -4.906 -15.126 -2.888 1.00 56.62 85 LEU A O 1
ATOM 657 N N . PRO A 1 86 ? -4.018 -13.927 -1.228 1.00 56.94 86 PRO A N 1
ATOM 658 C CA . PRO A 1 86 ? -3.459 -12.935 -2.150 1.00 56.94 86 PRO A CA 1
ATOM 659 C C . PRO A 1 86 ? -2.679 -13.648 -3.266 1.00 56.94 86 PRO A C 1
ATOM 661 O O . PRO A 1 86 ? -1.735 -14.385 -2.988 1.00 56.94 86 PRO A O 1
ATOM 664 N N . SER A 1 87 ? -3.160 -13.514 -4.507 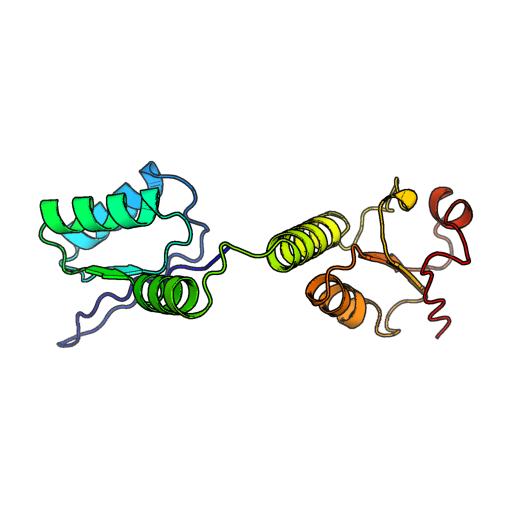1.00 63.50 87 SER A N 1
ATOM 665 C CA . SER A 1 87 ? -2.660 -14.293 -5.638 1.00 63.50 87 SER A CA 1
ATOM 666 C C . SER A 1 87 ? -1.201 -13.943 -5.917 1.00 63.50 87 SER A C 1
ATOM 668 O O . SER A 1 87 ? -0.764 -12.824 -5.634 1.00 63.50 87 SER A O 1
ATOM 670 N N . GLU A 1 88 ? -0.436 -14.873 -6.493 1.00 65.56 88 GLU A N 1
ATOM 671 C CA . GLU A 1 88 ? 0.926 -14.576 -6.964 1.00 65.56 88 GLU A CA 1
ATOM 672 C C . GLU A 1 88 ? 0.938 -13.318 -7.849 1.00 65.56 88 GLU A C 1
ATOM 674 O O . GLU A 1 88 ? 1.774 -12.442 -7.648 1.00 65.56 88 GLU A O 1
ATOM 679 N N . ASP A 1 89 ? -0.081 -13.142 -8.698 1.00 68.19 89 ASP A N 1
ATOM 680 C CA . ASP A 1 89 ? -0.307 -11.930 -9.493 1.00 68.19 89 ASP A CA 1
ATOM 681 C C . ASP A 1 89 ? -0.371 -10.638 -8.664 1.00 68.19 89 ASP A C 1
ATOM 683 O O . ASP A 1 89 ? 0.095 -9.588 -9.111 1.00 68.19 89 ASP A O 1
ATOM 687 N N . TYR A 1 90 ? -0.999 -10.661 -7.484 1.00 73.25 90 TYR A N 1
ATOM 688 C CA . TYR A 1 90 ? -1.072 -9.490 -6.608 1.00 73.25 90 TYR A CA 1
ATOM 689 C C . TYR A 1 90 ? 0.309 -9.150 -6.046 1.00 73.25 90 TYR A C 1
ATOM 691 O O . TYR A 1 90 ? 0.708 -7.982 -6.053 1.00 73.25 90 TYR A O 1
ATOM 699 N N . PHE A 1 91 ? 1.055 -10.160 -5.590 1.00 75.31 91 PHE A N 1
ATOM 700 C CA . PHE A 1 91 ? 2.410 -9.959 -5.082 1.00 75.31 91 PHE A CA 1
ATOM 701 C C . PHE A 1 91 ? 3.368 -9.505 -6.180 1.00 75.31 91 PHE A C 1
ATOM 703 O O . PHE A 1 91 ? 4.136 -8.576 -5.946 1.00 75.31 91 PHE A O 1
ATOM 710 N N . GLN A 1 92 ? 3.256 -10.067 -7.382 1.00 78.56 92 GLN A N 1
ATOM 711 C CA . GLN A 1 92 ? 4.040 -9.664 -8.544 1.00 78.56 92 GLN A CA 1
ATOM 712 C C . GLN A 1 92 ? 3.777 -8.199 -8.915 1.00 78.56 92 GLN A C 1
ATOM 714 O O . GLN A 1 92 ? 4.717 -7.423 -9.078 1.00 78.56 92 GLN A O 1
ATOM 719 N N . ARG A 1 93 ? 2.507 -7.772 -8.970 1.00 82.81 93 ARG A N 1
ATOM 720 C CA . ARG A 1 93 ? 2.144 -6.361 -9.207 1.00 82.81 93 ARG A CA 1
ATOM 721 C C . ARG A 1 93 ? 2.664 -5.439 -8.115 1.00 82.81 93 ARG A C 1
ATOM 723 O O . ARG A 1 93 ? 3.198 -4.372 -8.408 1.00 82.81 93 ARG A O 1
ATOM 730 N N . LYS A 1 94 ? 2.526 -5.839 -6.850 1.00 81.19 94 LYS A N 1
ATOM 731 C CA . LYS A 1 94 ? 3.036 -5.064 -5.716 1.00 81.19 94 LYS A CA 1
ATOM 732 C C . LYS A 1 94 ? 4.556 -4.899 -5.805 1.00 81.19 94 LYS A C 1
ATOM 734 O O . LYS A 1 94 ? 5.047 -3.781 -5.667 1.00 81.19 94 LYS A O 1
ATOM 739 N N . GLU A 1 95 ? 5.281 -5.982 -6.076 1.00 83.06 95 GLU A N 1
ATOM 740 C CA . GLU A 1 95 ? 6.735 -5.966 -6.248 1.00 83.06 95 GLU A CA 1
ATOM 741 C C . GLU A 1 95 ? 7.147 -5.073 -7.426 1.00 83.06 95 GLU A C 1
ATOM 743 O O . GLU A 1 95 ? 8.049 -4.249 -7.282 1.00 83.06 95 GLU A O 1
ATOM 748 N N . ALA A 1 96 ? 6.458 -5.177 -8.565 1.00 84.62 96 ALA A N 1
ATOM 749 C CA . ALA A 1 96 ? 6.702 -4.352 -9.745 1.00 84.62 96 ALA A CA 1
ATOM 750 C C . ALA A 1 96 ? 6.518 -2.851 -9.466 1.00 84.62 96 ALA A C 1
ATOM 752 O O . ALA A 1 96 ? 7.358 -2.034 -9.861 1.00 84.62 96 ALA A O 1
ATOM 753 N N . ILE A 1 97 ? 5.452 -2.480 -8.747 1.00 86.19 97 ILE A N 1
ATOM 754 C CA . ILE A 1 97 ? 5.186 -1.095 -8.332 1.00 86.19 97 ILE A CA 1
ATOM 755 C C . ILE A 1 97 ? 6.288 -0.595 -7.392 1.00 86.19 97 ILE A C 1
ATOM 757 O O . ILE A 1 97 ? 6.865 0.466 -7.634 1.00 86.19 97 ILE A O 1
ATOM 761 N N . GLU A 1 98 ? 6.611 -1.349 -6.337 1.00 84.50 98 GLU A N 1
ATOM 762 C CA . GLU A 1 98 ? 7.644 -0.967 -5.364 1.00 84.50 98 GLU A CA 1
ATOM 763 C C . GLU A 1 98 ? 9.021 -0.822 -6.013 1.00 84.50 98 GLU A C 1
ATOM 765 O O . GLU A 1 98 ? 9.760 0.117 -5.712 1.00 84.50 98 GLU A O 1
ATOM 770 N N . PHE A 1 99 ? 9.362 -1.740 -6.914 1.00 84.69 99 PHE A N 1
ATOM 771 C CA . PHE A 1 99 ? 10.598 -1.695 -7.675 1.00 84.69 99 PHE A CA 1
ATOM 772 C C . PHE A 1 99 ? 10.658 -0.438 -8.558 1.00 84.69 99 PHE A C 1
ATOM 774 O O . PHE A 1 99 ? 11.631 0.309 -8.485 1.00 84.69 99 PHE A O 1
ATOM 781 N N . THR A 1 100 ? 9.596 -0.140 -9.308 1.00 84.62 100 THR A N 1
ATOM 782 C CA . THR A 1 100 ? 9.544 1.021 -10.215 1.00 84.62 100 THR A CA 1
ATOM 783 C C . THR A 1 100 ? 9.615 2.353 -9.462 1.00 84.62 100 THR A C 1
ATOM 785 O O . THR A 1 100 ? 10.294 3.281 -9.896 1.00 84.62 100 THR A O 1
ATOM 788 N N . ILE A 1 101 ? 8.974 2.451 -8.291 1.00 83.12 101 ILE A N 1
ATOM 789 C CA . ILE A 1 101 ? 9.074 3.636 -7.423 1.00 83.12 101 ILE A CA 1
ATOM 790 C C . ILE A 1 101 ? 10.511 3.828 -6.924 1.00 83.12 101 ILE A C 1
ATOM 792 O O . ILE A 1 101 ? 11.013 4.952 -6.927 1.00 83.12 101 ILE A O 1
ATOM 796 N N . LYS A 1 102 ? 11.194 2.745 -6.522 1.00 79.31 102 LYS A N 1
ATOM 797 C CA . LYS A 1 102 ? 12.598 2.798 -6.072 1.00 79.31 102 LYS A CA 1
ATOM 798 C C . LYS A 1 102 ? 13.557 3.244 -7.178 1.00 79.31 102 LYS A C 1
ATOM 800 O O . LYS A 1 102 ? 14.583 3.839 -6.865 1.00 79.31 102 LYS A O 1
ATOM 805 N N . GLN A 1 103 ? 13.216 2.995 -8.440 1.00 72.00 103 GLN A N 1
ATOM 806 C CA . GLN A 1 103 ? 13.970 3.459 -9.610 1.00 72.00 103 GLN A CA 1
ATOM 807 C C . GLN A 1 103 ? 13.678 4.931 -9.991 1.00 72.00 103 GLN A C 1
ATOM 809 O O . GLN A 1 103 ? 14.232 5.427 -10.969 1.00 72.00 103 GLN A O 1
ATOM 814 N N . GLY A 1 104 ? 12.798 5.628 -9.258 1.00 63.25 104 GLY A N 1
ATOM 815 C CA . GLY A 1 104 ? 12.225 6.933 -9.607 1.00 63.25 104 GLY A CA 1
ATOM 816 C C . GLY A 1 104 ? 13.189 8.111 -9.859 1.00 63.25 104 GLY A C 1
ATOM 817 O O . GLY A 1 104 ? 14.364 8.110 -9.496 1.00 63.25 104 GLY A O 1
ATOM 818 N N . ASP A 1 105 ? 12.615 9.139 -10.499 1.00 54.66 105 ASP A N 1
ATOM 819 C CA . ASP A 1 105 ? 13.220 10.296 -11.186 1.00 54.66 105 ASP A CA 1
ATOM 820 C C . ASP A 1 105 ? 14.490 10.905 -10.550 1.00 54.66 105 ASP A C 1
ATOM 822 O O . ASP A 1 105 ? 14.428 11.833 -9.744 1.00 54.66 105 ASP A O 1
ATOM 826 N N . GLY A 1 106 ? 15.661 10.476 -11.024 1.00 51.66 106 GLY A N 1
ATOM 827 C CA . GLY A 1 106 ? 16.918 11.212 -10.831 1.00 51.66 106 GLY A CA 1
ATOM 828 C C . GLY A 1 106 ? 18.144 10.338 -10.604 1.00 51.66 106 GLY A C 1
ATOM 829 O O . GLY A 1 106 ? 19.264 10.796 -10.823 1.00 51.66 106 GLY A O 1
ATOM 830 N N . VAL A 1 107 ? 17.953 9.078 -10.220 1.00 52.69 107 VAL A N 1
ATOM 831 C CA . VAL A 1 107 ? 19.054 8.120 -10.122 1.00 52.69 107 VAL A CA 1
ATOM 832 C C . VAL A 1 107 ? 19.204 7.444 -11.478 1.00 52.69 107 VAL A C 1
ATOM 834 O O . VAL A 1 107 ? 18.282 6.790 -11.950 1.00 52.69 107 VAL A O 1
ATOM 837 N N . LEU A 1 108 ? 20.361 7.618 -12.122 1.00 59.59 108 LEU A N 1
ATOM 838 C CA . LEU A 1 108 ? 20.754 6.801 -13.272 1.00 59.59 108 LEU A CA 1
ATOM 839 C C . LEU A 1 108 ? 20.681 5.330 -12.835 1.00 59.59 108 LEU A C 1
ATOM 841 O O . LEU A 1 108 ? 21.466 4.946 -11.961 1.00 59.59 108 LEU A O 1
ATOM 845 N N . PRO A 1 109 ? 19.760 4.512 -13.376 1.00 61.25 109 PRO A N 1
ATOM 846 C CA . PRO A 1 109 ? 19.584 3.154 -12.887 1.00 61.25 109 PRO A CA 1
ATOM 847 C C . PRO A 1 109 ? 20.859 2.357 -13.176 1.00 61.25 109 PRO A C 1
ATOM 849 O O . PRO A 1 109 ? 21.206 2.077 -14.324 1.00 61.25 109 PRO A O 1
ATOM 852 N N . GLN A 1 110 ? 21.608 2.018 -12.127 1.00 61.09 110 GLN A N 1
ATOM 853 C CA . GLN A 1 110 ? 22.895 1.333 -12.285 1.00 61.09 110 GLN A CA 1
ATOM 854 C C . GLN A 1 110 ? 22.724 -0.147 -12.664 1.00 61.09 110 GLN A C 1
ATOM 856 O O . GLN A 1 110 ? 23.676 -0.767 -13.116 1.00 61.09 110 GLN A O 1
ATOM 861 N N . ASN A 1 111 ? 21.511 -0.701 -12.531 1.00 62.81 111 ASN A N 1
ATOM 862 C CA . ASN A 1 111 ? 21.212 -2.119 -12.738 1.00 62.81 111 ASN A CA 1
ATOM 863 C C . ASN A 1 111 ? 19.919 -2.325 -13.548 1.00 62.81 111 ASN A C 1
ATOM 865 O O . ASN A 1 111 ? 18.950 -2.865 -13.017 1.00 62.81 111 ASN A O 1
ATOM 869 N N . LEU A 1 112 ? 19.937 -1.921 -14.825 1.00 69.62 112 LEU A N 1
ATOM 870 C CA . LEU A 1 112 ? 18.797 -2.042 -15.752 1.00 69.62 112 LEU A CA 1
ATOM 871 C C . LEU A 1 112 ? 18.432 -3.493 -16.122 1.00 69.62 112 LEU A C 1
ATOM 873 O O . LEU A 1 112 ? 17.344 -3.767 -16.604 1.00 69.62 112 LEU A O 1
ATOM 877 N N . ASN A 1 113 ? 19.319 -4.451 -15.844 1.00 66.12 113 ASN A N 1
ATOM 878 C CA . ASN A 1 113 ? 19.108 -5.872 -16.154 1.00 66.12 113 ASN A CA 1
ATOM 879 C C . ASN A 1 113 ? 18.046 -6.554 -15.269 1.00 66.12 113 ASN A C 1
ATOM 881 O O . ASN A 1 113 ? 17.738 -7.728 -15.474 1.00 66.12 113 ASN A O 1
ATOM 885 N N . LYS A 1 114 ?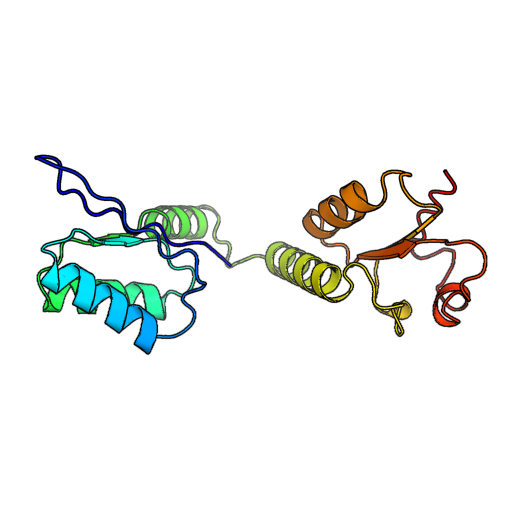 17.554 -5.859 -14.235 1.00 67.69 114 LYS A N 1
ATOM 886 C CA . LYS A 1 114 ? 16.499 -6.346 -13.330 1.00 67.69 114 LYS A CA 1
ATOM 887 C C . LYS A 1 114 ? 15.116 -5.807 -13.692 1.00 67.69 114 LYS A C 1
ATOM 889 O O . LYS A 1 114 ? 14.143 -6.216 -13.062 1.00 67.69 114 LYS A O 1
ATOM 894 N N . ASP A 1 115 ? 15.062 -4.861 -14.622 1.00 66.94 115 ASP A N 1
ATOM 895 C CA . ASP A 1 115 ? 13.835 -4.273 -15.125 1.00 66.94 115 ASP A CA 1
ATOM 896 C C . ASP A 1 115 ? 13.225 -5.201 -16.175 1.00 66.94 115 ASP A C 1
ATOM 898 O O . ASP A 1 115 ? 13.934 -5.766 -17.007 1.00 66.94 115 ASP A O 1
ATOM 902 N N . ASP A 1 116 ? 11.904 -5.339 -16.127 1.00 73.19 116 ASP A N 1
ATOM 903 C CA . ASP A 1 116 ? 11.146 -6.016 -17.170 1.00 73.19 116 ASP A CA 1
ATOM 904 C C . ASP A 1 116 ? 10.910 -5.078 -18.350 1.00 73.19 116 ASP A C 1
ATOM 906 O O . ASP A 1 116 ? 10.631 -5.562 -19.421 1.00 73.19 116 ASP A O 1
ATOM 910 N N . ILE A 1 117 ? 10.942 -3.750 -18.177 1.00 82.06 117 ILE A N 1
ATOM 911 C CA . ILE A 1 117 ? 10.763 -2.773 -19.262 1.00 82.06 117 ILE A CA 1
ATOM 912 C C . ILE A 1 117 ? 11.663 -1.564 -19.004 1.00 82.06 117 ILE A C 1
ATOM 914 O O . ILE A 1 117 ? 11.633 -0.971 -17.924 1.00 82.06 117 ILE A O 1
ATOM 918 N N . VAL A 1 118 ? 12.397 -1.113 -20.022 1.00 82.44 118 VAL A N 1
ATOM 919 C CA . VAL A 1 118 ? 13.171 0.137 -19.960 1.00 82.44 118 VAL A CA 1
ATOM 920 C C . VAL A 1 118 ? 12.566 1.177 -20.900 1.00 82.44 118 VAL A C 1
ATOM 922 O O . VAL A 1 118 ? 12.572 1.024 -22.118 1.00 82.44 118 VAL A O 1
ATOM 925 N N . LEU A 1 119 ? 12.056 2.272 -20.334 1.00 81.56 119 LEU A N 1
ATOM 926 C CA . LEU A 1 119 ? 11.534 3.418 -21.075 1.00 81.56 119 LEU A CA 1
ATOM 927 C C . LEU A 1 119 ? 12.630 4.472 -21.240 1.00 81.56 119 LEU A C 1
ATOM 929 O O . LEU A 1 119 ? 12.892 5.243 -20.318 1.00 81.56 119 LEU A O 1
ATOM 933 N N . ALA A 1 120 ? 13.240 4.555 -22.421 1.00 81.00 120 ALA A N 1
ATOM 934 C CA . ALA A 1 120 ? 14.248 5.563 -22.745 1.00 81.00 120 ALA A CA 1
ATOM 935 C C . ALA A 1 120 ? 13.710 6.591 -23.755 1.00 81.00 120 ALA A C 1
ATOM 937 O O . ALA A 1 120 ? 13.174 6.228 -24.795 1.00 81.00 120 ALA A O 1
ATOM 938 N N . GLY A 1 121 ? 13.844 7.892 -23.474 1.00 78.81 121 GLY A N 1
ATOM 939 C CA . GLY A 1 121 ? 13.484 8.935 -24.449 1.00 78.81 121 GLY A CA 1
ATOM 940 C C . GLY A 1 121 ? 13.649 10.370 -23.944 1.00 78.81 121 GLY A C 1
ATOM 941 O O . GLY A 1 121 ? 13.876 10.597 -22.753 1.00 78.81 121 GLY A O 1
ATOM 942 N N . VAL A 1 122 ? 13.445 11.361 -24.816 1.00 81.81 122 VAL A N 1
ATOM 943 C CA . VAL A 1 122 ? 13.542 12.795 -24.460 1.00 81.81 122 VAL A CA 1
ATOM 944 C C . VAL A 1 122 ? 12.416 13.248 -23.516 1.00 81.81 122 VAL A C 1
ATOM 946 O O . VAL A 1 122 ? 11.350 12.633 -23.483 1.00 81.81 122 VAL A O 1
ATOM 949 N N . PRO A 1 123 ? 12.588 14.294 -22.689 1.00 78.56 123 PRO A N 1
ATOM 950 C CA . PRO A 1 123 ? 11.530 14.755 -21.787 1.00 78.56 123 PRO A CA 1
ATOM 951 C C . PRO A 1 123 ? 10.204 15.045 -22.513 1.00 78.56 123 PRO A C 1
ATOM 953 O O . PRO A 1 123 ? 10.210 15.578 -23.618 1.00 78.56 123 PRO A O 1
ATOM 956 N N . ARG A 1 124 ? 9.070 14.777 -21.843 1.00 78.31 124 ARG A N 1
ATOM 957 C CA . ARG A 1 124 ? 7.688 15.029 -22.323 1.00 78.31 124 ARG A CA 1
ATOM 958 C C . ARG A 1 124 ? 7.138 14.078 -23.404 1.00 78.31 124 ARG A C 1
ATOM 960 O O . ARG A 1 124 ? 6.122 14.391 -24.008 1.00 78.31 124 ARG A O 1
ATOM 967 N N . THR A 1 125 ? 7.705 12.882 -23.571 1.00 78.19 125 THR A N 1
ATOM 968 C CA . THR A 1 125 ? 7.196 11.856 -24.513 1.00 78.19 125 THR A CA 1
ATOM 969 C C . THR A 1 125 ? 6.278 10.797 -23.882 1.00 78.19 125 THR A C 1
ATOM 971 O O . THR A 1 125 ? 6.261 9.646 -24.299 1.00 78.19 125 THR A O 1
ATOM 974 N N . GLY A 1 126 ? 5.541 11.133 -22.818 1.00 81.38 126 GLY A N 1
ATOM 975 C CA . GLY A 1 126 ? 4.584 10.193 -22.205 1.00 81.38 126 GLY A CA 1
ATOM 976 C C . GLY A 1 126 ? 5.195 9.051 -21.374 1.00 81.38 126 GLY A C 1
ATOM 977 O O . GLY A 1 126 ? 4.453 8.224 -20.850 1.00 81.38 126 GLY A O 1
ATOM 978 N N . LYS A 1 127 ? 6.522 9.036 -21.169 1.00 83.81 127 LYS A N 1
ATOM 979 C CA . LYS A 1 127 ? 7.198 8.038 -20.318 1.00 83.81 127 LYS A CA 1
ATOM 980 C C . LYS A 1 127 ? 6.688 8.011 -18.881 1.00 83.81 127 LYS A C 1
ATOM 982 O O . LYS A 1 127 ? 6.501 6.934 -18.345 1.00 83.81 127 LYS A O 1
ATOM 987 N N . THR A 1 128 ? 6.433 9.171 -18.270 1.00 82.19 128 THR A N 1
ATOM 988 C CA . THR A 1 128 ? 5.978 9.243 -16.870 1.00 82.19 128 THR A CA 1
ATOM 989 C C . THR A 1 128 ? 4.608 8.575 -16.658 1.00 82.19 128 THR A C 1
ATOM 991 O O . THR A 1 128 ? 4.485 7.776 -15.735 1.00 82.19 128 THR A O 1
ATOM 994 N N . PRO A 1 129 ? 3.584 8.811 -17.504 1.00 85.88 129 PRO A N 1
ATOM 995 C CA . PRO A 1 129 ? 2.358 8.011 -17.471 1.00 85.88 129 PRO A CA 1
ATOM 996 C C . PRO A 1 129 ? 2.596 6.503 -17.638 1.00 85.88 129 PRO A C 1
ATOM 998 O O . PRO A 1 129 ? 2.029 5.708 -16.892 1.00 85.88 129 PRO A O 1
ATOM 1001 N N . LEU A 1 130 ? 3.457 6.102 -18.580 1.00 85.06 130 LEU A N 1
ATOM 1002 C CA . LEU A 1 130 ? 3.737 4.686 -18.846 1.00 85.06 130 LEU A CA 1
ATOM 1003 C C . LEU A 1 130 ? 4.488 4.005 -17.696 1.00 85.06 130 LEU A C 1
ATOM 1005 O O . LEU A 1 130 ? 4.136 2.888 -17.327 1.00 85.06 130 LEU A O 1
ATOM 1009 N N . SER A 1 131 ? 5.447 4.691 -17.070 1.00 84.25 131 SER A N 1
ATOM 1010 C CA . SER A 1 131 ? 6.176 4.188 -15.901 1.00 84.25 131 SER A CA 1
ATOM 1011 C C . SER A 1 131 ? 5.294 4.052 -14.659 1.00 84.25 131 SER A C 1
ATOM 1013 O O . SER A 1 131 ? 5.687 3.395 -13.707 1.00 84.25 131 SER A O 1
ATOM 1015 N N . ILE A 1 132 ? 4.110 4.670 -14.645 1.00 86.06 132 ILE A N 1
ATOM 1016 C CA . ILE A 1 132 ? 3.116 4.495 -13.577 1.00 86.06 132 ILE A CA 1
ATOM 1017 C C . ILE A 1 132 ? 2.135 3.370 -13.926 1.00 86.06 132 ILE A C 1
ATOM 1019 O O . ILE A 1 132 ? 1.715 2.624 -13.045 1.00 86.06 132 ILE A O 1
ATOM 1023 N N . TYR A 1 133 ? 1.769 3.240 -15.202 1.00 88.38 133 TYR A N 1
ATOM 1024 C CA . TYR A 1 133 ? 0.769 2.279 -15.660 1.00 88.38 133 TYR A CA 1
ATOM 1025 C C . TYR A 1 133 ? 1.297 0.840 -15.740 1.00 88.38 133 TYR A C 1
ATOM 1027 O O . TYR A 1 133 ? 0.665 -0.080 -15.230 1.00 88.38 133 TYR A O 1
ATOM 1035 N N . LEU A 1 134 ? 2.465 0.627 -16.350 1.00 87.38 134 LEU A N 1
ATOM 1036 C CA . LEU A 1 134 ? 3.016 -0.711 -16.605 1.00 87.38 134 LEU A CA 1
ATOM 1037 C C . LEU A 1 134 ? 3.244 -1.562 -15.333 1.00 87.38 134 LEU A C 1
ATOM 1039 O O . LEU A 1 134 ? 2.915 -2.751 -15.364 1.00 87.38 134 LEU A O 1
ATOM 1043 N N . PRO A 1 135 ? 3.679 -0.999 -14.189 1.00 87.19 135 PRO A N 1
ATOM 1044 C CA . PRO A 1 135 ? 3.795 -1.764 -12.947 1.00 87.19 135 PRO A CA 1
ATOM 1045 C C . PRO A 1 135 ? 2.464 -2.268 -12.390 1.00 87.19 135 PRO A C 1
ATOM 1047 O O . PRO A 1 135 ? 2.428 -3.302 -11.727 1.00 87.19 135 PRO A O 1
ATOM 1050 N N . GLN A 1 136 ? 1.346 -1.601 -12.704 1.00 85.12 136 GLN A N 1
ATOM 1051 C CA . GLN A 1 136 ? 0.009 -2.076 -12.324 1.00 85.12 136 GLN A CA 1
ATOM 1052 C C . GLN A 1 136 ? -0.373 -3.379 -13.040 1.00 85.12 136 GLN A C 1
ATOM 1054 O O . GLN A 1 136 ? -1.251 -4.099 -12.565 1.00 85.12 136 GLN A O 1
ATOM 1059 N N . ASN A 1 137 ? 0.310 -3.701 -14.141 1.00 84.88 137 ASN A N 1
ATOM 1060 C CA . ASN A 1 137 ? 0.183 -4.958 -14.874 1.00 84.88 137 ASN A CA 1
ATOM 1061 C C . ASN A 1 137 ? 1.266 -5.985 -14.494 1.00 84.88 137 ASN A C 1
ATOM 1063 O O . ASN A 1 137 ? 1.289 -7.065 -15.068 1.00 84.88 137 ASN A O 1
ATOM 1067 N N . GLY A 1 138 ? 2.135 -5.678 -13.522 1.00 83.69 138 GLY A N 1
ATOM 1068 C CA . GLY A 1 138 ? 3.160 -6.607 -13.036 1.00 83.69 138 GLY A CA 1
ATOM 1069 C C . GLY A 1 138 ? 4.553 -6.428 -13.635 1.00 83.69 138 GLY A C 1
ATOM 1070 O O . GLY A 1 138 ? 5.415 -7.247 -13.343 1.00 83.69 138 GLY A O 1
ATOM 1071 N N . HIS A 1 139 ? 4.796 -5.371 -14.419 1.00 86.38 139 HIS A N 1
ATOM 1072 C CA . HIS A 1 139 ? 6.102 -5.123 -15.041 1.00 86.38 139 HIS A CA 1
ATOM 1073 C C . HIS A 1 139 ? 6.977 -4.173 -14.216 1.00 86.38 139 HIS A C 1
ATOM 1075 O O . HIS A 1 139 ? 6.575 -3.053 -13.897 1.00 86.38 139 HIS A O 1
ATOM 1081 N N . LYS A 1 140 ? 8.203 -4.588 -13.910 1.00 86.69 140 LYS A N 1
ATOM 1082 C CA . LYS A 1 140 ? 9.252 -3.744 -13.324 1.00 86.69 140 LYS A CA 1
ATOM 1083 C C . LYS A 1 140 ? 9.763 -2.757 -14.369 1.00 86.69 140 LYS A C 1
ATOM 1085 O O . LYS A 1 140 ? 10.290 -3.186 -15.389 1.00 86.69 140 LYS A O 1
ATOM 1090 N N . VAL A 1 141 ? 9.611 -1.453 -14.142 1.00 84.56 141 VAL A N 1
ATOM 1091 C CA . VAL A 1 141 ? 9.921 -0.444 -15.165 1.00 84.56 141 VAL A CA 1
ATOM 1092 C C . VAL A 1 141 ? 11.016 0.523 -14.723 1.00 84.56 141 VAL A C 1
ATOM 1094 O O . VAL A 1 141 ? 10.908 1.151 -13.671 1.00 84.56 141 VAL A O 1
ATOM 1097 N N . ALA A 1 142 ? 12.002 0.743 -15.593 1.00 84.25 142 ALA A N 1
ATOM 1098 C CA . ALA A 1 142 ? 12.951 1.849 -15.495 1.00 84.25 142 ALA A CA 1
ATOM 1099 C C . ALA A 1 142 ? 12.549 2.998 -16.424 1.00 84.25 142 ALA A C 1
ATOM 1101 O O . ALA A 1 142 ? 12.209 2.789 -17.587 1.00 84.25 142 ALA A O 1
ATOM 1102 N N . ASN A 1 143 ? 12.646 4.239 -15.940 1.00 82.19 143 ASN A N 1
ATOM 1103 C CA . ASN A 1 143 ? 12.371 5.445 -16.726 1.00 82.19 143 ASN A CA 1
ATOM 1104 C C . ASN A 1 143 ? 13.652 6.268 -16.919 1.00 82.19 143 ASN A C 1
ATOM 1106 O O . ASN A 1 143 ? 14.063 7.026 -16.041 1.00 82.19 143 ASN A O 1
ATOM 1110 N N . VAL A 1 144 ? 14.278 6.136 -18.087 1.00 81.00 144 VAL A N 1
ATOM 1111 C CA . VAL A 1 144 ? 15.527 6.812 -18.442 1.00 81.00 144 VAL A CA 1
ATOM 1112 C C . VAL A 1 144 ? 15.231 8.041 -19.304 1.00 81.00 144 VAL A C 1
ATOM 1114 O O . VAL A 1 144 ? 14.735 7.966 -20.433 1.00 81.00 144 VAL A O 1
ATOM 1117 N N . ARG A 1 145 ? 15.561 9.223 -18.781 1.00 77.06 145 ARG A N 1
ATOM 1118 C CA . ARG A 1 145 ? 15.435 10.483 -19.524 1.00 77.06 145 ARG A CA 1
ATOM 1119 C C . ARG A 1 145 ? 16.696 10.723 -20.346 1.00 77.06 145 ARG A C 1
ATOM 1121 O O . ARG A 1 145 ? 17.773 10.904 -19.788 1.00 77.06 145 ARG A O 1
ATOM 1128 N N . LEU A 1 146 ? 16.545 10.789 -21.665 1.00 78.62 146 LEU A N 1
ATOM 1129 C CA . LEU A 1 146 ? 17.626 11.179 -22.566 1.00 78.62 146 LEU A CA 1
ATOM 1130 C C . LEU A 1 146 ? 17.738 12.705 -22.554 1.00 78.62 146 LEU A C 1
ATOM 1132 O O . LEU A 1 146 ? 16.883 13.405 -23.102 1.00 78.62 146 LEU A O 1
ATOM 1136 N N . VAL A 1 147 ? 18.766 13.220 -21.885 1.00 79.31 147 VAL A N 1
ATOM 1137 C CA . VAL A 1 147 ? 19.076 14.652 -21.820 1.00 79.31 147 VAL A CA 1
ATOM 1138 C C . VAL A 1 147 ? 20.354 14.899 -22.608 1.00 79.31 147 VAL A C 1
ATOM 1140 O O . VAL A 1 147 ? 21.305 14.126 -22.523 1.00 79.31 147 VAL A O 1
ATOM 1143 N N . LYS A 1 148 ? 20.367 15.970 -23.402 1.00 74.75 148 LYS A N 1
ATOM 1144 C CA . LYS A 1 148 ? 21.553 16.372 -24.157 1.00 74.75 148 LYS A CA 1
ATOM 1145 C C . LYS A 1 148 ? 22.706 16.658 -23.186 1.00 74.75 148 LYS A C 1
ATOM 1147 O O . LYS A 1 148 ? 22.474 17.239 -22.131 1.00 74.75 148 LYS A O 1
ATOM 1152 N N . ASP A 1 149 ? 23.916 16.247 -23.555 1.00 78.75 149 ASP A N 1
ATOM 1153 C CA . ASP A 1 149 ? 25.152 16.479 -22.792 1.00 78.75 149 ASP A CA 1
ATOM 1154 C C . ASP A 1 149 ? 25.233 15.747 -21.431 1.00 78.75 149 ASP A C 1
ATOM 1156 O O . ASP A 1 149 ? 26.124 16.022 -20.629 1.00 78.75 149 ASP A O 1
ATOM 1160 N N . VAL A 1 150 ? 24.342 14.779 -21.177 1.00 78.44 150 VAL A N 1
ATOM 1161 C CA . VAL A 1 150 ? 24.410 13.863 -20.027 1.00 78.44 150 VAL A CA 1
ATOM 1162 C C . VAL A 1 150 ? 24.813 12.477 -20.520 1.00 78.44 150 VAL A C 1
ATOM 1164 O O . VAL A 1 150 ? 24.174 11.923 -21.415 1.00 78.44 150 VAL A O 1
ATOM 1167 N N . GLU A 1 151 ? 25.866 11.904 -19.934 1.00 77.06 151 GLU A N 1
ATOM 1168 C CA . GLU A 1 151 ? 26.263 10.530 -20.241 1.00 77.06 151 GLU A CA 1
ATOM 1169 C C . GLU A 1 151 ? 25.190 9.537 -19.783 1.00 77.06 151 GLU A C 1
ATOM 1171 O O . GLU A 1 151 ? 24.719 9.564 -18.643 1.00 77.06 151 GLU A O 1
ATOM 1176 N N . LEU A 1 152 ? 24.806 8.648 -20.698 1.00 77.00 152 LEU A N 1
ATOM 1177 C CA . LEU A 1 152 ? 23.875 7.564 -20.416 1.00 77.00 152 LEU A CA 1
ATOM 1178 C C . LEU A 1 152 ? 24.584 6.455 -19.627 1.00 77.00 152 LEU A C 1
ATOM 1180 O O . LEU A 1 152 ? 25.784 6.231 -19.814 1.00 77.00 152 LEU A O 1
ATOM 1184 N N . PRO A 1 153 ? 23.864 5.732 -18.756 1.00 75.50 153 PRO A N 1
ATOM 1185 C CA . PRO A 1 153 ? 24.476 4.674 -17.975 1.00 75.50 153 PRO A CA 1
ATOM 1186 C C . PRO A 1 153 ? 24.847 3.515 -18.907 1.00 75.50 153 PRO A C 1
ATOM 1188 O O . PRO A 1 153 ? 24.060 3.135 -19.771 1.00 75.50 153 PRO A O 1
ATOM 1191 N N . LYS A 1 154 ? 26.044 2.937 -18.734 1.00 76.50 154 LYS A N 1
ATOM 1192 C CA . LYS A 1 154 ? 26.533 1.826 -19.577 1.00 76.50 154 LYS A CA 1
ATOM 1193 C C . LYS A 1 154 ? 25.576 0.636 -19.592 1.00 76.50 154 LYS A C 1
ATOM 1195 O O . LYS A 1 154 ? 25.376 0.036 -20.641 1.00 76.50 154 LYS A O 1
ATOM 1200 N N . SER A 1 155 ? 24.920 0.394 -18.456 1.00 74.69 155 SER A N 1
ATOM 1201 C CA . SER A 1 155 ? 23.873 -0.611 -18.293 1.00 74.69 155 SER A CA 1
ATOM 1202 C C . SER A 1 155 ? 22.758 -0.491 -19.334 1.00 74.69 155 SER A C 1
ATOM 1204 O O . SER A 1 155 ? 22.197 -1.510 -19.697 1.00 74.69 155 SER A O 1
ATOM 1206 N N . LEU A 1 156 ? 22.461 0.702 -19.871 1.00 74.56 156 LEU A N 1
ATOM 1207 C CA . LEU A 1 156 ? 21.430 0.892 -20.903 1.00 74.56 156 LEU A CA 1
ATOM 1208 C C . LEU A 1 156 ? 21.780 0.187 -22.218 1.00 74.56 156 LEU A C 1
ATOM 1210 O O . LEU A 1 156 ? 20.887 -0.248 -22.934 1.00 74.56 156 LEU A O 1
ATOM 1214 N N . PHE A 1 157 ? 23.071 0.075 -22.531 1.00 76.06 157 PHE A N 1
ATOM 1215 C CA . PHE A 1 157 ? 23.561 -0.590 -23.740 1.00 76.06 157 PHE A CA 1
ATOM 1216 C C . PHE A 1 157 ? 23.799 -2.091 -23.535 1.00 76.06 157 PHE A C 1
ATOM 1218 O O . PHE A 1 157 ? 24.083 -2.800 -24.495 1.00 76.06 157 PHE A O 1
ATOM 1225 N N . GLU A 1 158 ? 23.713 -2.559 -22.289 1.00 74.88 158 GLU A N 1
ATOM 1226 C CA . GLU A 1 158 ? 23.865 -3.965 -21.904 1.00 74.88 158 GLU A CA 1
ATOM 1227 C C . GLU A 1 158 ? 22.510 -4.682 -21.779 1.00 74.88 158 GLU A C 1
ATOM 1229 O O . GLU A 1 158 ? 22.481 -5.907 -21.668 1.00 74.88 158 GLU A O 1
ATOM 1234 N N . VAL A 1 159 ? 21.398 -3.935 -21.814 1.00 70.25 159 VAL A N 1
ATOM 1235 C CA . VAL A 1 159 ? 20.036 -4.486 -21.830 1.00 70.25 159 VAL A CA 1
ATOM 1236 C C . VAL A 1 159 ? 19.793 -5.220 -23.148 1.00 70.25 159 VAL A C 1
ATOM 1238 O O . VAL A 1 159 ? 20.140 -4.734 -24.225 1.00 70.25 159 VAL A O 1
ATOM 1241 N N . ASP A 1 160 ? 19.174 -6.394 -23.051 1.00 68.12 160 ASP A N 1
ATOM 1242 C CA . ASP A 1 160 ? 18.782 -7.203 -24.201 1.00 68.12 160 ASP A CA 1
ATOM 1243 C C . ASP A 1 160 ? 17.728 -6.458 -25.059 1.00 68.12 160 ASP A C 1
ATOM 1245 O O . ASP A 1 160 ? 16.644 -6.143 -24.556 1.00 68.12 160 ASP A O 1
ATOM 1249 N N . PRO A 1 161 ? 18.009 -6.166 -26.347 1.00 62.53 161 PRO A N 1
ATOM 1250 C CA . PRO A 1 161 ? 17.091 -5.432 -27.216 1.00 62.53 161 PRO A CA 1
ATOM 1251 C C . PRO A 1 161 ? 15.771 -6.165 -27.495 1.00 62.53 161 PRO A C 1
ATOM 1253 O O . PRO A 1 161 ? 14.778 -5.503 -27.798 1.00 62.53 161 PRO A O 1
ATOM 1256 N N . GLU A 1 162 ? 15.752 -7.503 -27.429 1.00 61.34 162 GLU A N 1
ATOM 1257 C CA . GLU A 1 162 ? 14.545 -8.314 -27.668 1.00 61.34 162 GLU A CA 1
ATOM 1258 C C . GLU A 1 162 ? 13.670 -8.447 -26.418 1.00 61.34 162 GLU A C 1
ATOM 1260 O O . GLU A 1 162 ? 12.486 -8.776 -26.508 1.00 61.34 162 GLU A O 1
ATOM 1265 N N . LYS A 1 163 ? 14.241 -8.152 -25.251 1.00 53.66 163 LYS A N 1
ATOM 1266 C CA . LYS A 1 163 ? 13.621 -8.350 -23.949 1.00 53.66 163 LYS A CA 1
ATOM 1267 C C . LYS A 1 163 ? 12.970 -7.062 -23.459 1.00 53.66 163 LYS A C 1
ATOM 1269 O O . LYS A 1 163 ? 13.410 -6.475 -22.487 1.00 53.66 163 LYS A O 1
ATOM 1274 N N . ASP A 1 164 ? 11.931 -6.601 -24.153 1.00 49.47 164 ASP A N 1
ATOM 1275 C CA . ASP A 1 164 ? 11.014 -5.591 -23.597 1.00 49.47 164 ASP A CA 1
ATOM 1276 C C . ASP A 1 164 ? 11.535 -4.138 -23.527 1.00 49.47 164 ASP A C 1
ATOM 1278 O O . ASP A 1 164 ? 11.008 -3.291 -22.793 1.00 49.47 164 ASP A O 1
ATOM 1282 N N . THR A 1 165 ? 12.500 -3.770 -24.373 1.00 47.31 165 THR A N 1
ATOM 1283 C CA . THR A 1 165 ? 12.677 -2.348 -24.692 1.00 47.31 165 THR A CA 1
ATOM 1284 C C . THR A 1 165 ? 11.541 -1.947 -25.629 1.00 47.31 165 THR A C 1
ATOM 1286 O O . THR A 1 165 ? 11.655 -2.060 -26.852 1.00 47.31 165 THR A O 1
ATOM 1289 N N . ILE A 1 166 ? 10.426 -1.446 -25.082 1.00 44.00 166 ILE A N 1
ATOM 1290 C CA . ILE A 1 166 ? 9.561 -0.569 -25.875 1.00 44.00 166 ILE A CA 1
ATOM 1291 C C . ILE A 1 166 ? 10.429 0.648 -26.179 1.00 44.00 166 ILE A C 1
ATOM 1293 O O . ILE A 1 166 ? 10.496 1.602 -25.403 1.00 44.00 166 ILE A O 1
ATOM 1297 N N . ASN A 1 167 ? 11.116 0.585 -27.319 1.00 43.00 167 ASN A N 1
ATOM 1298 C CA . ASN A 1 167 ? 11.730 1.713 -27.990 1.00 43.00 167 ASN A CA 1
ATOM 1299 C C . ASN A 1 167 ? 10.592 2.645 -28.405 1.00 43.00 167 ASN A C 1
ATOM 1301 O O . ASN A 1 167 ? 10.252 2.777 -29.577 1.00 43.00 167 ASN A O 1
ATOM 1305 N N . ALA A 1 168 ? 9.989 3.314 -27.427 1.00 39.69 168 ALA A N 1
ATOM 1306 C CA . ALA A 1 168 ? 9.273 4.546 -27.643 1.00 39.69 168 ALA A CA 1
ATOM 1307 C C . ALA A 1 168 ? 10.335 5.615 -27.932 1.00 39.69 168 ALA A C 1
ATOM 1309 O O . ALA A 1 168 ? 10.546 6.546 -27.155 1.00 39.69 168 ALA A O 1
ATOM 1310 N N . ILE A 1 169 ? 11.018 5.454 -29.071 1.00 38.53 169 ILE A N 1
ATOM 1311 C CA . ILE A 1 169 ? 11.544 6.585 -29.815 1.00 38.53 169 ILE A CA 1
ATOM 1312 C C . ILE A 1 169 ? 10.292 7.332 -30.273 1.00 38.53 169 ILE A C 1
ATOM 1314 O O . ILE A 1 169 ? 9.713 7.031 -31.315 1.00 38.53 169 ILE A O 1
ATOM 1318 N N . VAL A 1 170 ? 9.821 8.239 -29.422 1.00 37.94 170 VAL A N 1
ATOM 1319 C CA . VAL A 1 170 ? 8.972 9.353 -29.839 1.00 37.94 170 VAL A CA 1
ATOM 1320 C C . VAL A 1 170 ? 9.856 10.581 -29.880 1.00 37.94 170 VAL A C 1
ATOM 1322 O O . VAL A 1 170 ? 10.578 10.803 -28.876 1.00 37.94 170 VAL A O 1
#

InterPro domains:
  IPR005177 Bifunctional kinase-pyrophosphorylase [PF03618] (21-163)
  IPR005177 Bifunctional kinase-pyrophosphorylase [PTHR31756] (22-163)

Radius of gyration: 22.19 Å; chains: 1; bounding box: 50×38×56 Å

pLDDT: mean 73.15, std 15.42, range [30.78, 93.12]